Protein AF-A0A4Q1QZB5-F1 (afdb_monomer)

Solvent-accessible surface area (backbone atoms only — not comparable to full-atom values): 5054 Å² total; per-residue (Å²): 65,42,39,69,65,51,47,51,41,17,72,76,69,70,36,40,34,30,53,74,82,51,90,61,74,68,40,35,35,36,60,44,70,64,43,81,42,76,44,97,86,77,41,85,42,79,43,72,60,44,68,41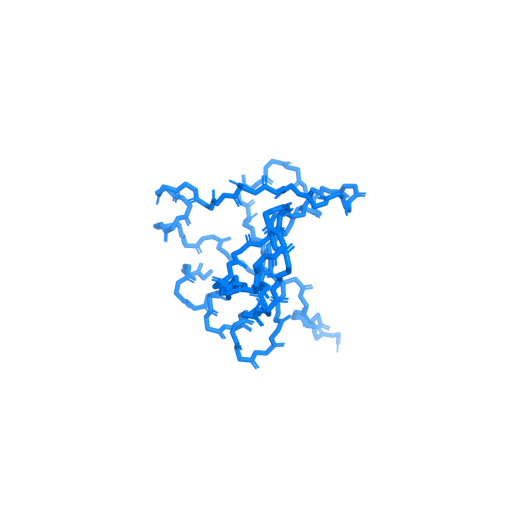,32,30,41,59,86,69,50,74,44,82,92,48,66,79,49,74,71,54,56,73,30,56,49,37,46,64,75,71,63,74,79,85,124

Foldseek 3Di:
DAPVVVVVCLVPVVFWKDFPPPPDPQKTKHKDDWDWDQDPVRDTDIDHIDIWIADNVGDTDPPDDQDPCNNGDPRMDTPPPDPPD

Mean predicted aligned error: 4.78 Å

Nearest PDB structures (foldseek):
  8wjd-assembly1_A  TM=8.247E-01  e=8.426E-06  Sphingobacterium thalpophilum
  8kbj-assembly1_A  TM=8.493E-01  e=1.548E-05  metagenome
  8wje-assembly1_A  TM=8.409E-01  e=5.904E-05  Bacillus phage SPO1
  8wjc-assembly1_A  TM=8.237E-01  e=6.668E-05  metagenome
  1muh-assembly1_A-2  TM=4.378E-01  e=7.818E-01  Escherichia coli

Secondary structure (DSSP, 8-state):
--HHHHHHHHHHH---EEETT-SSTT-EEEEEPPEEE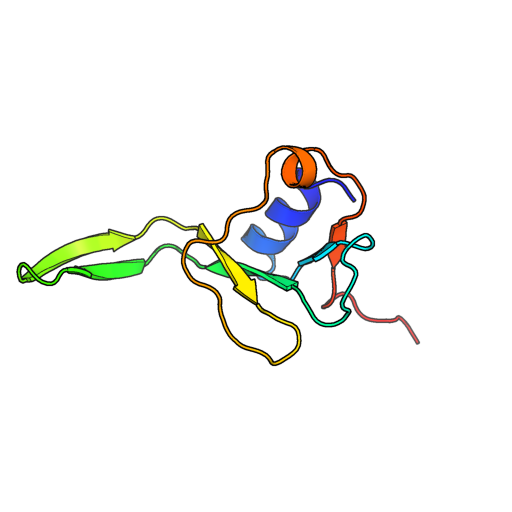E-TTS-EEEE--EEEEE-TTS-EETT----HHHHT-S-EEESSS----

Radius of gyration: 14.44 Å; Cα contacts (8 Å, |Δi|>4): 140; chains: 1; bounding box: 33×34×40 Å

Structure (mmCIF, N/CA/C/O backbone):
data_AF-A0A4Q1QZB5-F1
#
_entry.id   AF-A0A4Q1QZB5-F1
#
loop_
_atom_site.group_PDB
_atom_site.id
_atom_site.type_symbol
_atom_site.label_atom_id
_atom_site.label_alt_id
_atom_site.label_comp_id
_atom_site.label_asym_id
_atom_site.label_entity_id
_atom_site.label_seq_id
_atom_site.pdbx_PDB_ins_code
_atom_site.Cartn_x
_atom_site.Cartn_y
_atom_site.Cartn_z
_atom_site.occupancy
_atom_site.B_iso_or_equiv
_atom_site.auth_seq_id
_atom_site.auth_comp_id
_atom_site.auth_asym_id
_atom_site.auth_atom_id
_atom_site.pdbx_PDB_model_num
ATOM 1 N N . MET A 1 1 ? 2.915 0.289 -13.760 1.00 95.56 1 MET A N 1
ATOM 2 C CA . MET A 1 1 ? 1.621 0.967 -13.961 1.00 95.56 1 MET A CA 1
ATOM 3 C C . MET A 1 1 ? 1.622 2.252 -13.148 1.00 95.56 1 MET A C 1
ATOM 5 O O . MET A 1 1 ? 2.439 2.373 -12.240 1.00 95.56 1 MET A O 1
ATOM 9 N N . ASN A 1 2 ? 0.759 3.214 -13.479 1.00 96.69 2 ASN A N 1
ATOM 10 C CA . ASN A 1 2 ? 0.622 4.439 -12.687 1.00 96.69 2 ASN A CA 1
ATOM 11 C C . ASN A 1 2 ? -0.159 4.188 -11.385 1.00 96.69 2 ASN A C 1
ATOM 13 O O . ASN A 1 2 ? -0.765 3.129 -11.203 1.00 96.69 2 ASN A O 1
ATOM 17 N N . PHE A 1 3 ? -0.132 5.165 -10.479 1.00 95.25 3 PHE A N 1
ATOM 18 C CA . PHE A 1 3 ? -0.797 5.049 -9.183 1.00 95.25 3 PHE A CA 1
ATOM 19 C C . PHE A 1 3 ? -2.322 4.905 -9.293 1.00 95.25 3 PHE A C 1
ATOM 21 O O . PHE A 1 3 ? -2.901 4.132 -8.539 1.00 95.25 3 PHE A O 1
ATOM 28 N N . SER A 1 4 ? -2.981 5.586 -10.236 1.00 95.38 4 SER A N 1
ATOM 29 C CA . SER A 1 4 ? -4.437 5.480 -10.410 1.00 95.38 4 SER A CA 1
ATOM 30 C C . SER A 1 4 ? -4.871 4.055 -10.757 1.00 95.38 4 SER A C 1
ATOM 32 O O . SER A 1 4 ? -5.773 3.528 -10.120 1.00 95.38 4 SER A O 1
ATOM 34 N N . ALA A 1 5 ? -4.187 3.392 -11.694 1.00 96.25 5 ALA A N 1
ATOM 35 C CA . ALA A 1 5 ? -4.463 1.994 -12.026 1.00 96.25 5 ALA A CA 1
ATOM 36 C C . ALA A 1 5 ? -4.208 1.057 -10.833 1.00 96.25 5 ALA A C 1
ATOM 38 O O . ALA A 1 5 ? -4.996 0.151 -10.573 1.00 96.25 5 ALA A O 1
ATOM 39 N N . ALA A 1 6 ? -3.134 1.306 -10.077 1.00 95.88 6 ALA A N 1
ATOM 40 C CA . ALA A 1 6 ? -2.851 0.562 -8.855 1.00 95.88 6 ALA A CA 1
ATOM 41 C C . ALA A 1 6 ? -3.967 0.751 -7.808 1.00 95.88 6 ALA A C 1
ATOM 43 O O . ALA A 1 6 ? -4.379 -0.215 -7.172 1.00 95.88 6 ALA A O 1
ATOM 44 N N . LEU A 1 7 ? -4.481 1.975 -7.647 1.00 94.88 7 LEU A N 1
ATOM 45 C CA . LEU A 1 7 ? -5.558 2.294 -6.710 1.00 94.88 7 LEU A CA 1
ATOM 46 C C . LEU A 1 7 ? -6.878 1.621 -7.084 1.00 94.88 7 LEU A C 1
ATOM 48 O O . LEU A 1 7 ? -7.547 1.101 -6.196 1.00 94.88 7 LEU A O 1
ATOM 52 N N . GLU A 1 8 ? -7.227 1.575 -8.367 1.00 95.50 8 GLU A N 1
ATOM 53 C CA . GLU A 1 8 ? -8.423 0.865 -8.834 1.00 95.50 8 GLU A CA 1
ATOM 54 C C . GLU A 1 8 ? -8.353 -0.634 -8.506 1.00 95.50 8 GLU A C 1
ATOM 56 O O . GLU A 1 8 ? -9.300 -1.189 -7.949 1.00 95.50 8 GLU A O 1
ATOM 61 N N . LEU A 1 9 ? -7.203 -1.278 -8.739 1.00 95.31 9 LEU A N 1
ATOM 62 C CA . LEU A 1 9 ? -6.989 -2.684 -8.371 1.00 95.31 9 LEU A CA 1
ATOM 63 C C . LEU A 1 9 ? -7.042 -2.906 -6.851 1.00 95.31 9 LEU A C 1
ATOM 65 O O . LEU A 1 9 ? -7.602 -3.897 -6.384 1.00 95.31 9 LEU A O 1
ATOM 69 N N . MET A 1 10 ? -6.491 -1.981 -6.059 1.00 95.31 10 MET A N 1
ATOM 70 C CA . MET A 1 10 ? -6.610 -2.040 -4.597 1.00 95.31 10 M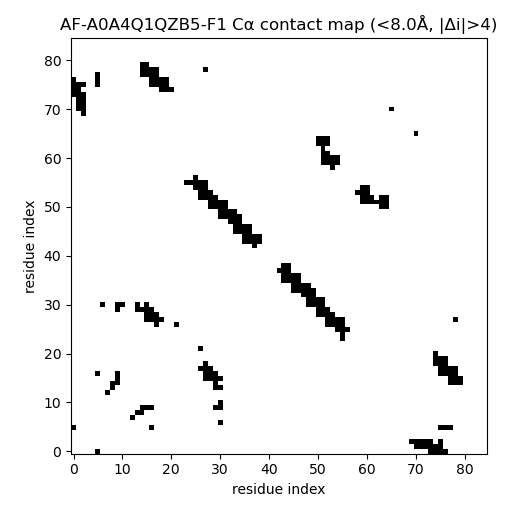ET A CA 1
ATOM 71 C C . MET A 1 10 ? -8.071 -1.911 -4.148 1.00 95.31 10 MET A C 1
ATOM 73 O O . MET A 1 10 ? -8.506 -2.633 -3.254 1.00 95.31 10 MET A O 1
ATOM 77 N N . ARG A 1 11 ? -8.831 -1.002 -4.766 1.00 94.00 11 ARG A N 1
ATOM 78 C CA . ARG A 1 11 ? -10.207 -0.680 -4.380 1.00 94.00 11 ARG A CA 1
ATOM 79 C C . ARG A 1 11 ? -11.204 -1.773 -4.746 1.00 94.00 11 ARG A C 1
ATOM 81 O O . ARG A 1 11 ? -12.091 -2.063 -3.948 1.00 94.00 11 ARG A O 1
ATOM 88 N N . HIS A 1 12 ? -11.090 -2.330 -5.945 1.00 93.31 12 HIS A N 1
ATOM 89 C CA . HIS A 1 12 ? -12.076 -3.270 -6.474 1.00 93.31 12 HIS A CA 1
ATOM 90 C C . HIS A 1 12 ? -11.732 -4.728 -6.179 1.00 93.31 12 HIS A C 1
ATOM 92 O O . HIS A 1 12 ? -12.627 -5.505 -5.852 1.00 93.31 12 HIS A O 1
ATOM 98 N N . ASP A 1 13 ? -10.445 -5.076 -6.216 1.00 92.31 13 ASP A N 1
ATOM 99 C CA . ASP A 1 13 ? -9.993 -6.466 -6.127 1.00 92.31 13 ASP A CA 1
ATOM 100 C C . ASP A 1 13 ? -9.243 -6.769 -4.817 1.00 92.31 13 ASP A C 1
ATOM 102 O O . ASP A 1 13 ? -8.785 -7.894 -4.613 1.00 92.31 13 ASP A O 1
ATOM 106 N N . GLY A 1 14 ? -9.071 -5.774 -3.934 1.00 93.31 14 GLY A N 1
ATOM 107 C CA . GLY A 1 14 ? -8.332 -5.924 -2.674 1.00 93.31 14 GLY A CA 1
ATOM 108 C C . GLY A 1 14 ? -6.849 -6.254 -2.868 1.00 93.31 14 GLY A C 1
ATOM 109 O O . GLY A 1 14 ? -6.218 -6.831 -1.982 1.00 93.31 14 GLY A O 1
ATOM 110 N N . ARG A 1 15 ? -6.299 -5.938 -4.046 1.00 95.75 15 ARG A N 1
ATOM 111 C CA . ARG A 1 15 ? -4.940 -6.320 -4.446 1.00 95.75 15 ARG A CA 1
ATOM 112 C C . ARG A 1 15 ? -3.889 -5.555 -3.658 1.00 95.75 15 ARG A C 1
ATOM 114 O O . ARG A 1 15 ? -4.107 -4.420 -3.240 1.00 95.75 15 ARG A O 1
ATOM 121 N N . ARG A 1 16 ? -2.706 -6.145 -3.522 1.00 96.00 16 ARG A N 1
ATOM 122 C CA . ARG A 1 16 ? -1.529 -5.506 -2.931 1.00 96.00 16 ARG A CA 1
ATOM 123 C C . ARG A 1 16 ? -0.613 -4.977 -4.025 1.00 96.00 16 ARG A C 1
ATOM 125 O O . ARG A 1 16 ? -0.327 -5.653 -5.010 1.00 96.00 16 ARG A O 1
ATOM 132 N N . MET A 1 17 ? -0.117 -3.763 -3.828 1.00 95.75 17 MET A N 1
ATOM 133 C CA . MET A 1 17 ? 0.697 -3.055 -4.813 1.00 95.75 17 MET A CA 1
ATOM 134 C C . MET A 1 17 ? 2.083 -2.771 -4.258 1.00 95.75 17 MET A C 1
ATOM 136 O O . MET A 1 17 ? 2.241 -2.416 -3.093 1.00 95.75 17 MET A O 1
ATOM 140 N N . ALA A 1 18 ? 3.101 -2.854 -5.097 1.00 95.38 18 ALA A N 1
ATOM 141 C CA . ALA A 1 18 ? 4.457 -2.451 -4.754 1.00 95.38 18 ALA A CA 1
ATOM 142 C C . ALA A 1 18 ? 5.037 -1.536 -5.834 1.00 95.38 18 ALA A C 1
ATOM 144 O O . ALA A 1 18 ? 4.463 -1.377 -6.911 1.00 95.38 18 ALA A O 1
ATOM 145 N N . ARG A 1 19 ? 6.183 -0.914 -5.546 1.00 94.50 19 ARG A N 1
ATOM 146 C CA . ARG A 1 19 ? 6.934 -0.107 -6.518 1.00 94.50 19 ARG A CA 1
ATOM 147 C C . ARG A 1 19 ? 8.252 -0.775 -6.869 1.00 94.50 19 ARG A C 1
ATOM 149 O O . ARG A 1 19 ? 8.960 -1.243 -5.979 1.00 94.50 19 ARG A O 1
ATOM 156 N N . ARG A 1 20 ? 8.602 -0.801 -8.157 1.00 93.19 20 ARG A N 1
ATOM 157 C CA . ARG A 1 20 ? 9.858 -1.413 -8.634 1.00 93.19 20 ARG A CA 1
ATOM 158 C C . ARG A 1 20 ? 11.102 -0.667 -8.149 1.00 93.19 20 ARG A C 1
ATOM 160 O O . ARG A 1 20 ? 12.147 -1.279 -7.986 1.00 93.19 20 ARG A O 1
ATOM 167 N N . SER A 1 21 ? 10.990 0.637 -7.899 1.00 91.12 21 SER A N 1
ATOM 168 C CA . SER A 1 21 ? 12.081 1.483 -7.393 1.00 91.12 21 SER A CA 1
ATOM 169 C C . SER A 1 21 ? 12.343 1.348 -5.890 1.00 91.12 21 SER A C 1
ATOM 171 O O . SER A 1 21 ? 13.292 1.947 -5.380 1.00 91.12 21 SER A O 1
ATOM 173 N N . TRP A 1 22 ? 11.529 0.597 -5.141 1.00 91.06 22 TRP A N 1
ATOM 174 C CA . TRP A 1 22 ? 11.801 0.387 -3.722 1.00 91.06 22 TRP A CA 1
ATOM 175 C C . TRP A 1 22 ? 13.039 -0.484 -3.525 1.00 91.06 22 TRP A C 1
ATOM 177 O O . TRP A 1 22 ? 13.067 -1.647 -3.905 1.00 91.06 22 TRP A O 1
ATOM 187 N N . ILE A 1 23 ? 14.038 0.085 -2.843 1.00 86.06 23 ILE A N 1
ATOM 188 C CA . ILE A 1 23 ? 15.355 -0.532 -2.610 1.00 86.06 23 ILE A CA 1
ATOM 189 C C . ILE A 1 23 ? 15.250 -1.913 -1.950 1.00 86.06 23 ILE A C 1
ATOM 191 O O . ILE A 1 23 ? 16.056 -2.794 -2.225 1.00 86.06 23 ILE A O 1
ATOM 195 N N . GLN A 1 24 ? 14.274 -2.102 -1.059 1.00 86.94 24 GLN A N 1
ATOM 196 C CA . GLN A 1 24 ? 14.093 -3.359 -0.340 1.00 86.94 24 GLN A CA 1
ATOM 197 C C . GLN A 1 24 ? 12.860 -4.096 -0.886 1.00 86.94 24 GLN A C 1
ATOM 199 O O . GLN A 1 24 ? 11.745 -3.599 -0.692 1.00 86.94 24 GLN A O 1
ATOM 204 N N . PRO A 1 25 ? 13.040 -5.268 -1.520 1.00 87.56 25 PRO A N 1
ATOM 205 C CA . PRO A 1 25 ? 11.939 -6.128 -1.943 1.00 87.56 25 PRO A CA 1
ATOM 206 C C . PRO A 1 25 ? 11.064 -6.580 -0.766 1.00 87.56 25 PRO A C 1
ATOM 208 O O . PRO A 1 25 ? 11.509 -6.593 0.381 1.00 87.56 25 PRO A O 1
ATOM 211 N N . G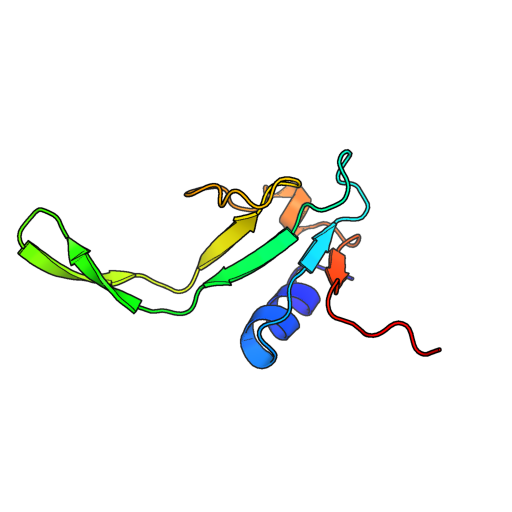LY A 1 26 ? 9.817 -6.960 -1.050 1.00 90.88 26 GLY A N 1
ATOM 212 C CA . GLY A 1 26 ? 8.856 -7.442 -0.045 1.00 90.88 26 GLY A CA 1
ATOM 213 C C . GLY A 1 26 ? 8.032 -6.347 0.640 1.00 90.88 26 GLY A C 1
ATOM 214 O O . GLY A 1 26 ? 7.135 -6.655 1.417 1.00 90.88 26 GLY A O 1
ATOM 215 N N . LYS A 1 27 ? 8.301 -5.071 0.345 1.00 94.69 27 LYS A N 1
ATOM 216 C CA . LYS A 1 27 ? 7.429 -3.952 0.725 1.00 94.69 27 LYS A CA 1
ATOM 217 C C . LYS A 1 27 ? 6.204 -3.913 -0.185 1.00 94.69 27 LYS A C 1
ATOM 219 O O . LYS A 1 27 ? 6.344 -4.123 -1.389 1.00 94.69 27 LYS A O 1
ATOM 224 N N . TYR A 1 28 ? 5.042 -3.583 0.365 1.00 95.31 28 TYR A N 1
ATOM 225 C CA . TYR A 1 28 ? 3.807 -3.383 -0.398 1.00 95.31 28 TYR A CA 1
ATOM 226 C C . TYR A 1 28 ? 2.869 -2.405 0.307 1.00 95.31 28 TYR A C 1
ATOM 228 O O . TYR A 1 28 ? 3.043 -2.085 1.482 1.00 95.31 28 TYR A O 1
ATOM 236 N N . VAL A 1 29 ? 1.873 -1.924 -0.422 1.00 95.31 29 VAL A N 1
ATOM 237 C CA . VAL A 1 29 ? 0.725 -1.196 0.107 1.00 95.31 29 VAL A CA 1
ATOM 238 C C . VAL A 1 29 ? -0.559 -1.937 -0.223 1.00 95.31 29 VAL A C 1
ATOM 240 O O . VAL A 1 29 ? -0.630 -2.671 -1.210 1.00 95.31 29 VAL A O 1
ATOM 243 N N . TYR A 1 30 ? -1.571 -1.725 0.602 1.00 95.19 30 TYR A N 1
ATOM 244 C CA . TYR A 1 30 ? -2.949 -2.113 0.325 1.00 95.19 30 TYR A CA 1
ATOM 245 C C . TYR A 1 30 ? -3.888 -1.005 0.794 1.00 95.19 30 TYR A C 1
ATOM 247 O O . TYR A 1 30 ? -3.497 -0.147 1.595 1.00 95.19 30 TYR A O 1
ATOM 255 N N . LEU A 1 31 ? -5.116 -1.023 0.284 1.00 94.69 31 LEU A N 1
ATOM 256 C CA . LEU A 1 31 ? -6.173 -0.130 0.733 1.00 94.69 31 LEU A CA 1
ATOM 257 C C . LEU A 1 31 ? -6.905 -0.770 1.915 1.00 94.69 31 LEU A C 1
ATOM 259 O O . LEU A 1 31 ? -7.518 -1.824 1.771 1.00 94.69 31 LEU A O 1
ATOM 263 N N . GLU A 1 32 ? -6.825 -0.136 3.079 1.00 93.31 32 GLU A N 1
ATOM 264 C CA . GLU A 1 32 ? -7.690 -0.451 4.212 1.00 93.31 32 GLU A CA 1
ATOM 265 C C . GLU A 1 32 ? -9.080 0.139 3.936 1.00 93.31 32 GLU A C 1
ATOM 267 O O . GLU A 1 32 ? -9.161 1.331 3.606 1.00 93.31 32 GLU A O 1
ATOM 272 N N . PRO A 1 33 ? -10.163 -0.652 4.039 1.00 91.94 33 PRO A N 1
ATOM 273 C CA . PRO A 1 33 ? -11.513 -0.142 3.860 1.00 91.94 33 PRO A CA 1
ATOM 274 C C . PRO A 1 33 ? -11.908 0.821 4.983 1.00 91.94 33 PRO A C 1
ATOM 276 O O . PRO A 1 33 ? -11.287 0.885 6.045 1.00 91.94 33 PRO A O 1
ATOM 279 N N . GLU A 1 34 ? -12.982 1.564 4.735 1.00 93.38 34 GLU A N 1
ATOM 280 C CA . GLU A 1 34 ? -13.622 2.377 5.761 1.00 93.38 34 GLU A CA 1
ATOM 281 C C . GLU A 1 34 ? -14.082 1.498 6.934 1.00 93.38 34 GLU A C 1
ATOM 283 O O . GLU A 1 34 ? -14.624 0.406 6.734 1.00 93.38 34 GLU A O 1
ATOM 288 N N . ALA A 1 35 ? -13.873 1.975 8.160 1.00 92.06 35 ALA A N 1
ATOM 289 C CA . ALA A 1 35 ? -14.282 1.263 9.365 1.00 92.06 35 ALA A CA 1
ATOM 290 C C . ALA A 1 35 ? -14.747 2.227 10.458 1.00 92.06 35 ALA A C 1
ATOM 292 O O . ALA A 1 35 ? -14.167 3.294 10.659 1.00 92.06 35 ALA A O 1
ATOM 293 N N . SER A 1 36 ? -15.762 1.828 11.224 1.00 92.81 36 SER A N 1
ATOM 294 C CA . SER A 1 36 ? -16.123 2.523 12.460 1.00 92.81 36 SER A CA 1
ATOM 295 C C . SER A 1 36 ? -15.102 2.206 13.551 1.00 92.81 36 SER A C 1
ATOM 297 O O . SER A 1 36 ? -14.755 1.045 13.773 1.00 92.81 36 SER A O 1
ATOM 299 N N . CYS A 1 37 ? -14.623 3.232 14.247 1.00 89.25 37 CYS A N 1
ATOM 300 C CA . CYS A 1 37 ? -13.702 3.089 15.361 1.00 89.25 37 CYS A CA 1
ATOM 301 C C . CYS A 1 37 ? -14.167 3.897 16.571 1.00 89.25 37 CYS A C 1
ATOM 303 O O . CYS A 1 37 ? -14.680 5.011 16.453 1.00 89.25 37 CYS A O 1
ATOM 305 N N . LEU A 1 38 ? -13.949 3.323 17.751 1.00 93.50 38 LEU A N 1
ATOM 306 C CA . LEU A 1 38 ? -14.146 4.015 19.012 1.00 93.50 38 LEU A CA 1
ATOM 307 C C . LEU A 1 38 ? -12.878 4.808 19.324 1.00 93.50 38 LEU A C 1
ATOM 309 O O . LEU A 1 38 ? -11.800 4.233 19.507 1.00 93.50 38 LEU A O 1
ATOM 313 N N . THR A 1 39 ? -12.985 6.131 19.367 1.00 88.12 39 THR A N 1
ATOM 314 C CA . THR A 1 39 ? -11.860 6.984 19.751 1.00 88.12 39 THR A CA 1
ATOM 315 C C . THR A 1 39 ? -11.663 6.991 21.276 1.00 88.12 39 THR A C 1
ATOM 317 O O . THR A 1 39 ? -12.586 6.652 22.016 1.00 88.12 39 THR A O 1
ATOM 320 N N . PRO A 1 40 ? -10.478 7.377 21.796 1.00 92.25 40 PRO A N 1
ATOM 321 C CA . PRO A 1 40 ? -10.205 7.371 23.242 1.00 92.25 40 PRO A CA 1
ATOM 322 C C . PRO A 1 40 ? -11.141 8.249 24.092 1.00 92.25 40 PRO A C 1
ATOM 324 O O . PRO A 1 40 ? -11.231 8.059 25.299 1.00 92.25 40 PRO A O 1
ATOM 327 N N . ASP A 1 41 ? -11.843 9.201 23.472 1.00 94.44 41 ASP A N 1
ATOM 328 C CA . ASP A 1 41 ? -12.913 10.006 24.080 1.00 94.44 41 ASP A CA 1
ATOM 329 C C . ASP A 1 41 ? -14.273 9.274 24.119 1.00 94.44 41 ASP A C 1
ATOM 331 O O . ASP A 1 41 ? -15.295 9.892 24.421 1.00 94.44 41 ASP A O 1
ATOM 335 N N . ASN A 1 42 ? -14.286 7.969 23.829 1.00 92.75 42 ASN A N 1
ATOM 336 C CA . ASN A 1 42 ? -15.450 7.087 23.810 1.00 92.75 42 ASN A CA 1
ATOM 337 C C . ASN A 1 42 ? -16.542 7.540 22.826 1.00 92.75 42 ASN A C 1
ATOM 339 O O . ASN A 1 42 ? -17.737 7.451 23.115 1.00 92.75 42 ASN A O 1
ATOM 343 N N . ARG A 1 43 ? -16.122 8.066 21.670 1.00 94.94 43 ARG A N 1
ATOM 344 C CA . ARG A 1 43 ? -17.008 8.454 20.569 1.00 94.94 43 ARG A CA 1
ATOM 345 C C . ARG A 1 43 ? -16.795 7.545 19.372 1.00 94.94 43 ARG A C 1
ATOM 347 O O . ARG A 1 43 ? -15.657 7.243 19.023 1.00 94.94 43 ARG A O 1
ATOM 354 N N . ASP A 1 44 ? -17.886 7.173 18.721 1.00 95.12 44 ASP A N 1
ATOM 355 C CA . ASP A 1 44 ? -17.817 6.490 17.438 1.00 95.12 44 ASP A CA 1
ATOM 356 C C . ASP A 1 44 ? -17.444 7.487 16.345 1.00 95.12 44 ASP A C 1
ATOM 358 O O . ASP A 1 44 ? -18.049 8.557 16.210 1.00 95.12 44 ASP A O 1
ATOM 362 N N . ARG A 1 45 ? -16.425 7.137 15.565 1.00 93.06 45 ARG A N 1
ATOM 363 C CA . ARG A 1 45 ? -16.018 7.883 14.378 1.00 93.06 45 ARG A CA 1
ATOM 364 C C . ARG A 1 45 ? -15.808 6.938 13.213 1.00 93.06 45 ARG A C 1
ATOM 366 O O . ARG A 1 45 ? -15.470 5.772 13.388 1.00 93.06 45 ARG A O 1
ATOM 373 N N . THR A 1 46 ? -15.973 7.473 12.016 1.00 93.38 46 THR A N 1
ATOM 374 C CA . THR A 1 46 ? -15.615 6.776 10.788 1.00 93.38 46 THR A CA 1
ATOM 375 C C . THR A 1 46 ? -14.151 7.042 10.476 1.00 93.38 46 THR A C 1
ATOM 377 O O . THR A 1 46 ? -13.720 8.195 10.395 1.00 93.38 46 THR A O 1
ATOM 380 N N . LEU A 1 47 ? -13.380 5.971 10.323 1.00 89.75 47 LEU A N 1
ATOM 381 C CA . LEU A 1 47 ? -12.055 6.016 9.735 1.00 89.75 47 LEU A CA 1
ATOM 382 C C . LEU A 1 47 ? -12.204 5.817 8.232 1.00 89.75 47 LEU A C 1
ATOM 384 O O . LEU A 1 47 ? -12.572 4.733 7.790 1.00 89.75 47 LEU A O 1
ATOM 388 N N . GLU A 1 48 ? -11.905 6.864 7.473 1.00 90.44 48 GLU A N 1
ATOM 389 C CA . GLU A 1 48 ? -11.912 6.826 6.012 1.00 90.44 48 GLU A CA 1
ATOM 390 C C . GLU A 1 48 ? -10.958 5.754 5.471 1.00 90.44 48 GLU A C 1
ATOM 392 O O . GLU A 1 48 ? -9.917 5.451 6.074 1.00 90.44 48 GLU A O 1
ATOM 397 N N . ALA A 1 49 ? -11.291 5.215 4.297 1.00 90.81 49 ALA A N 1
ATOM 398 C CA . ALA A 1 49 ? -10.414 4.293 3.591 1.00 90.81 49 AL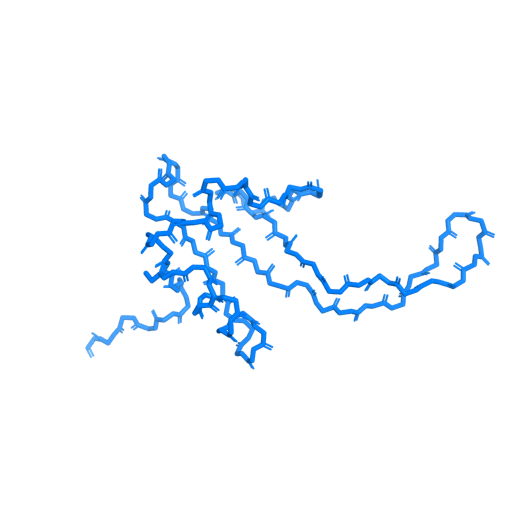A A CA 1
ATOM 399 C C . ALA A 1 49 ? -9.045 4.945 3.338 1.00 90.81 49 ALA A C 1
ATOM 401 O O . ALA A 1 49 ? -8.947 6.094 2.898 1.00 90.81 49 ALA A O 1
ATOM 402 N N . HIS A 1 50 ? -7.970 4.219 3.624 1.00 91.00 50 HIS A N 1
ATOM 403 C CA . HIS A 1 50 ? -6.617 4.768 3.570 1.00 91.00 50 HIS A CA 1
ATOM 404 C C . HIS A 1 50 ? -5.594 3.697 3.220 1.00 91.00 50 HIS A C 1
ATOM 406 O O . HIS A 1 50 ? -5.801 2.503 3.422 1.00 91.00 50 HIS A O 1
ATOM 412 N N . LEU A 1 51 ? -4.447 4.127 2.698 1.00 93.00 51 LEU A N 1
ATOM 413 C CA . LEU A 1 51 ? -3.370 3.199 2.389 1.00 93.00 51 LEU A CA 1
ATOM 414 C C . LEU A 1 51 ? -2.634 2.769 3.654 1.00 93.00 51 LEU A C 1
ATOM 416 O O . LEU A 1 51 ? -2.303 3.589 4.518 1.00 93.00 51 LEU A O 1
ATOM 420 N N . ARG A 1 52 ? -2.310 1.481 3.701 1.00 94.38 52 ARG A N 1
ATOM 421 C CA . ARG A 1 52 ? -1.409 0.874 4.677 1.00 94.38 52 ARG A CA 1
ATOM 422 C C . ARG A 1 52 ? -0.117 0.497 3.986 1.00 94.38 52 ARG A C 1
ATOM 424 O O . ARG A 1 52 ? -0.144 -0.155 2.94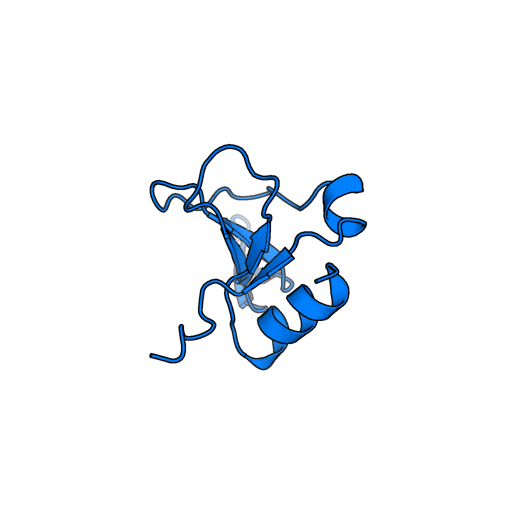8 1.00 94.38 52 ARG A O 1
ATOM 431 N N . PHE A 1 53 ? 1.009 0.877 4.578 1.00 95.12 53 PHE A N 1
ATOM 432 C CA . PHE A 1 53 ? 2.326 0.468 4.110 1.00 95.12 53 PHE A CA 1
ATOM 433 C C . PHE A 1 53 ? 2.829 -0.715 4.930 1.00 95.12 53 PHE A C 1
ATOM 435 O O . PHE A 1 53 ? 2.851 -0.654 6.159 1.00 95.12 53 PHE A O 1
ATOM 442 N N . VAL A 1 54 ? 3.256 -1.776 4.254 1.00 95.56 54 VAL A N 1
ATOM 443 C CA . VAL A 1 54 ? 3.827 -2.971 4.871 1.00 95.56 54 VAL A CA 1
ATOM 444 C C . VAL A 1 54 ? 5.303 -3.053 4.523 1.00 95.56 54 VAL A C 1
ATOM 446 O O . VAL A 1 54 ? 5.697 -3.010 3.355 1.00 95.56 54 VAL A O 1
ATOM 449 N N . THR A 1 55 ? 6.139 -3.149 5.551 1.00 94.12 55 THR A N 1
ATOM 450 C CA . THR A 1 55 ? 7.581 -3.336 5.401 1.00 94.12 55 THR A CA 1
ATOM 451 C C . THR A 1 55 ? 7.909 -4.773 5.003 1.00 94.12 55 THR A C 1
ATOM 453 O O . THR A 1 55 ? 7.109 -5.685 5.171 1.00 94.12 55 THR A O 1
ATOM 456 N N . ALA A 1 56 ? 9.131 -5.007 4.523 1.00 93.75 56 ALA A N 1
ATOM 457 C CA . ALA A 1 56 ? 9.562 -6.325 4.046 1.00 93.75 56 ALA A CA 1
ATOM 458 C C . ALA A 1 56 ? 9.501 -7.452 5.100 1.00 93.75 56 ALA A C 1
ATOM 460 O O . ALA A 1 56 ? 9.466 -8.623 4.747 1.00 93.75 56 ALA A O 1
ATOM 461 N N . ASN A 1 57 ? 9.493 -7.111 6.391 1.00 93.94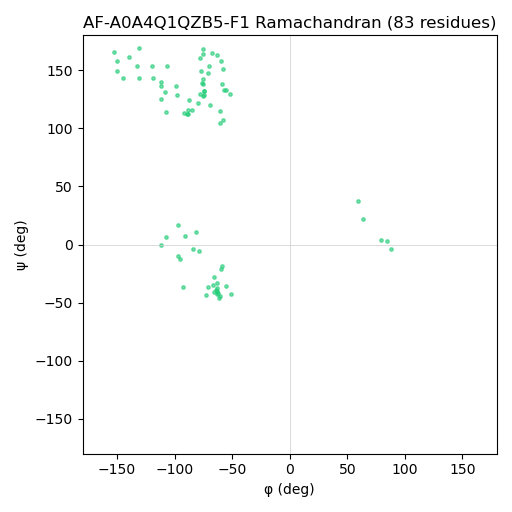 57 ASN A N 1
ATOM 462 C CA . ASN A 1 57 ? 9.326 -8.052 7.503 1.00 93.94 57 ASN A CA 1
ATOM 463 C C . ASN A 1 57 ? 7.852 -8.240 7.929 1.00 93.94 57 ASN A C 1
ATOM 465 O O . ASN A 1 57 ? 7.597 -8.844 8.966 1.00 93.94 57 ASN A O 1
ATOM 469 N N . GLY A 1 58 ? 6.893 -7.685 7.183 1.00 93.31 58 GLY A N 1
ATOM 470 C CA . GLY A 1 58 ? 5.459 -7.803 7.456 1.00 93.31 58 GLY A CA 1
ATOM 471 C C . GLY A 1 58 ? 4.894 -6.794 8.462 1.00 93.31 58 GLY A C 1
ATOM 472 O O . GLY A 1 58 ? 3.711 -6.867 8.782 1.00 93.31 58 GLY A O 1
ATOM 473 N N . THR A 1 59 ? 5.686 -5.844 8.972 1.00 95.31 59 THR A N 1
ATOM 474 C CA . THR A 1 59 ? 5.172 -4.809 9.885 1.00 95.31 59 THR A CA 1
ATOM 475 C C . THR A 1 59 ? 4.355 -3.756 9.132 1.00 95.31 59 THR A C 1
ATOM 477 O O . THR A 1 59 ? 4.798 -3.201 8.128 1.00 95.31 59 THR A O 1
ATOM 480 N N . VAL A 1 60 ? 3.170 -3.429 9.651 1.00 94.81 60 VAL A N 1
ATOM 481 C CA . VAL A 1 60 ? 2.365 -2.305 9.158 1.00 94.81 60 VAL A CA 1
ATOM 482 C C . VAL A 1 60 ? 2.908 -1.001 9.738 1.00 94.81 60 VAL A C 1
ATOM 484 O O . VAL A 1 60 ? 2.940 -0.819 10.954 1.00 94.81 60 VAL A O 1
ATOM 487 N N . GLN A 1 61 ? 3.298 -0.066 8.875 1.00 90.62 61 GLN A N 1
ATOM 488 C CA . GLN A 1 61 ? 3.637 1.296 9.275 1.00 90.62 61 GLN A CA 1
ATOM 489 C C . GLN A 1 61 ? 2.401 2.190 9.187 1.00 90.62 61 GLN A C 1
ATOM 491 O O . GLN A 1 61 ? 1.872 2.467 8.110 1.00 90.62 61 GLN A O 1
ATOM 496 N N . VAL A 1 62 ? 1.934 2.644 10.349 1.00 82.88 62 VAL A N 1
ATOM 497 C CA . VAL A 1 62 ? 0.787 3.551 10.463 1.00 82.88 62 VAL A CA 1
ATOM 498 C C . VAL A 1 62 ? 1.199 4.965 10.049 1.00 82.88 62 VAL A C 1
ATOM 500 O O . VAL A 1 62 ? 2.277 5.429 10.409 1.00 82.88 62 VAL A O 1
ATOM 503 N N . GLY A 1 63 ? 0.339 5.656 9.296 1.00 80.00 63 GLY A N 1
ATOM 504 C CA . GLY A 1 63 ? 0.552 7.056 8.908 1.00 80.00 63 GLY A CA 1
ATOM 505 C C . GLY A 1 63 ? 1.529 7.271 7.749 1.00 80.00 63 GLY A C 1
ATOM 506 O O . GLY A 1 63 ? 1.801 8.413 7.391 1.00 80.00 63 GLY A O 1
ATOM 507 N N . VAL A 1 64 ? 2.038 6.203 7.130 1.00 84.44 64 VAL A N 1
ATOM 508 C CA . VAL A 1 64 ? 2.897 6.308 5.946 1.00 84.44 64 VAL A CA 1
ATOM 509 C C . VAL A 1 64 ? 2.029 6.326 4.694 1.00 84.44 64 VAL A C 1
ATOM 511 O O . VAL A 1 64 ? 1.399 5.330 4.351 1.00 84.44 64 VAL A O 1
ATOM 514 N N . GLN A 1 65 ? 2.019 7.467 4.009 1.00 84.44 65 GLN A N 1
ATOM 515 C CA . GLN A 1 65 ? 1.378 7.635 2.707 1.00 84.44 65 GLN A CA 1
ATOM 516 C C . GLN A 1 65 ? 2.437 7.732 1.603 1.00 84.44 65 GLN A C 1
ATOM 518 O O . GLN A 1 65 ? 3.565 8.167 1.870 1.00 84.44 65 GLN A O 1
ATOM 523 N N . PRO A 1 66 ? 2.112 7.351 0.354 1.00 85.06 66 PRO A N 1
ATOM 524 C CA . PRO A 1 66 ? 2.996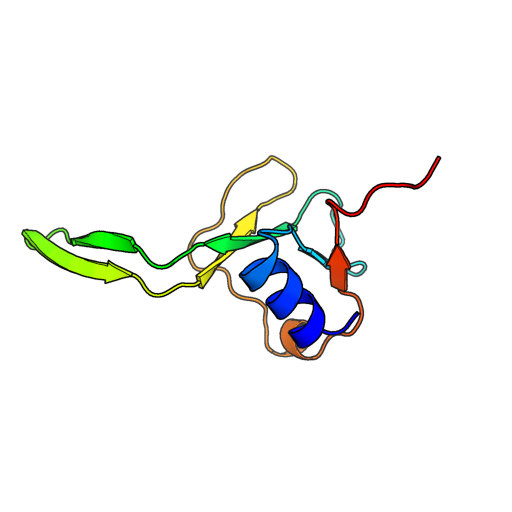 7.603 -0.772 1.00 85.06 66 PRO A CA 1
ATOM 525 C C . PRO A 1 66 ? 3.334 9.095 -0.861 1.00 85.06 66 PRO A C 1
ATOM 527 O O . PRO A 1 66 ? 2.456 9.953 -0.792 1.00 85.06 66 PRO A O 1
ATOM 530 N N . SER A 1 67 ? 4.618 9.413 -1.027 1.00 88.25 67 SER A N 1
ATOM 531 C CA . SER A 1 67 ? 5.039 10.789 -1.291 1.00 88.25 67 SER A CA 1
ATOM 532 C C . SER A 1 67 ? 4.472 11.280 -2.625 1.00 88.25 67 SER A C 1
ATOM 534 O O . SER A 1 67 ? 4.106 10.475 -3.482 1.00 88.25 67 SER A O 1
ATOM 536 N N . HIS A 1 68 ? 4.475 12.595 -2.854 1.00 90.00 68 HIS A N 1
ATOM 537 C CA . HIS A 1 68 ? 4.056 13.173 -4.137 1.00 90.00 68 HIS A CA 1
ATOM 538 C C . HIS A 1 68 ? 4.766 12.518 -5.339 1.00 90.00 68 HIS A C 1
ATOM 540 O O . HIS A 1 68 ? 4.125 12.145 -6.317 1.00 90.00 68 HIS A O 1
ATOM 546 N N . ALA A 1 69 ? 6.075 12.269 -5.223 1.00 90.00 69 ALA A N 1
ATOM 547 C CA . ALA A 1 69 ? 6.839 11.547 -6.239 1.00 90.00 69 ALA A CA 1
ATOM 548 C C . ALA A 1 69 ? 6.364 10.095 -6.436 1.00 90.00 69 ALA A C 1
ATOM 550 O O . ALA A 1 69 ? 6.423 9.580 -7.544 1.00 90.00 69 ALA A O 1
ATOM 551 N N . GLY A 1 70 ? 5.891 9.426 -5.380 1.00 89.81 70 GLY A N 1
ATOM 552 C CA . GLY A 1 70 ? 5.296 8.092 -5.477 1.00 89.81 70 GLY A CA 1
ATOM 553 C C . GLY A 1 70 ? 3.929 8.086 -6.161 1.00 89.81 70 GLY A C 1
ATOM 554 O O . GLY A 1 70 ? 3.646 7.163 -6.921 1.00 89.81 70 GLY A O 1
ATOM 555 N N . LEU A 1 71 ? 3.113 9.119 -5.941 1.00 91.88 71 LEU A N 1
ATOM 556 C CA . LEU A 1 71 ? 1.811 9.278 -6.601 1.00 91.88 71 LEU A CA 1
ATOM 557 C C . LEU A 1 71 ? 1.954 9.520 -8.111 1.00 91.88 71 LEU A C 1
ATOM 559 O O . LEU A 1 71 ? 1.143 9.027 -8.887 1.00 91.88 71 LEU A O 1
ATOM 563 N N . LEU A 1 72 ? 3.002 10.235 -8.529 1.00 94.19 72 LEU A N 1
ATOM 564 C CA . LEU A 1 72 ? 3.312 10.480 -9.943 1.00 94.19 72 LEU A CA 1
ATOM 565 C C . LEU A 1 72 ? 4.103 9.347 -10.610 1.00 94.19 72 LEU A C 1
ATOM 567 O O . LEU A 1 72 ? 4.391 9.415 -11.801 1.00 94.19 72 LEU A O 1
ATOM 571 N N . ALA A 1 73 ? 4.498 8.324 -9.857 1.00 94.56 73 ALA A N 1
ATOM 572 C CA . ALA A 1 73 ? 5.336 7.269 -10.394 1.00 94.56 73 ALA A CA 1
ATOM 573 C C . ALA A 1 73 ? 4.552 6.283 -11.272 1.00 94.56 73 ALA A C 1
ATOM 575 O O . ALA A 1 73 ? 3.387 5.973 -11.022 1.00 94.56 73 ALA A O 1
ATOM 576 N N . GLU A 1 74 ? 5.241 5.716 -12.260 1.00 96.12 74 GLU A N 1
ATOM 577 C CA . GLU A 1 74 ? 4.690 4.733 -13.207 1.00 96.12 74 GLU A CA 1
ATOM 578 C C . GLU A 1 74 ? 5.200 3.302 -12.961 1.00 96.12 74 GLU A C 1
ATOM 580 O O . GLU A 1 74 ? 4.928 2.359 -13.717 1.00 96.12 74 GLU A O 1
ATOM 585 N N . ASP A 1 75 ? 5.941 3.120 -11.871 1.00 95.69 75 ASP A N 1
ATOM 586 C CA . ASP A 1 75 ? 6.644 1.890 -11.529 1.00 95.69 75 ASP A CA 1
ATOM 587 C C . ASP A 1 75 ? 5.875 0.991 -10.551 1.00 95.69 75 ASP A C 1
ATOM 589 O O . ASP A 1 75 ? 6.465 0.082 -9.964 1.00 95.69 75 ASP A O 1
ATOM 593 N N . TRP A 1 76 ? 4.568 1.212 -10.391 1.00 96.31 76 TRP A N 1
ATOM 594 C CA . TRP A 1 76 ? 3.712 0.351 -9.580 1.00 96.31 76 TRP A CA 1
ATOM 595 C C . TRP A 1 76 ? 3.491 -1.007 -10.251 1.00 96.31 76 TRP A C 1
ATOM 597 O O . TRP A 1 76 ? 3.451 -1.107 -11.484 1.00 96.31 76 TRP A O 1
ATOM 607 N N . TYR A 1 77 ? 3.338 -2.058 -9.454 1.00 95.44 77 TYR A N 1
ATOM 608 C CA . TYR A 1 77 ? 3.001 -3.398 -9.923 1.00 95.44 77 TYR A CA 1
ATOM 609 C C . TYR A 1 77 ? 2.194 -4.163 -8.868 1.00 95.44 77 TYR A C 1
ATOM 611 O O . TYR A 1 77 ? 2.355 -3.930 -7.670 1.00 95.44 77 TYR A O 1
ATOM 619 N N . ASP A 1 78 ? 1.323 -5.049 -9.342 1.00 95.62 78 ASP A N 1
ATOM 620 C CA . ASP A 1 78 ? 0.531 -5.963 -8.522 1.00 95.62 78 ASP A CA 1
ATOM 621 C C . ASP A 1 78 ? 1.420 -7.129 -8.070 1.00 95.62 78 ASP A C 1
ATOM 623 O O . ASP A 1 78 ? 2.113 -7.726 -8.898 1.00 95.62 78 ASP A O 1
ATOM 627 N N . ILE A 1 79 ? 1.425 -7.428 -6.770 1.00 94.38 79 ILE A N 1
ATOM 628 C CA . ILE A 1 79 ? 2.181 -8.560 -6.208 1.00 94.38 79 ILE A CA 1
ATOM 629 C C . ILE A 1 79 ? 1.330 -9.827 -6.053 1.00 94.38 79 ILE A C 1
ATOM 631 O O . ILE A 1 79 ? 1.872 -10.898 -5.796 1.00 94.38 79 ILE A O 1
ATOM 635 N N . ASP A 1 80 ? 0.009 -9.702 -6.192 1.00 91.12 80 ASP A N 1
ATOM 636 C CA . ASP A 1 80 ? -0.959 -10.802 -6.135 1.00 91.12 80 ASP A CA 1
ATOM 637 C C . ASP A 1 80 ? -1.342 -11.308 -7.531 1.00 91.12 80 ASP A C 1
ATOM 639 O O . ASP A 1 80 ? -2.034 -12.323 -7.676 1.00 91.12 80 ASP A O 1
ATOM 643 N N . GLY A 1 81 ? -0.924 -10.586 -8.569 1.00 79.06 81 GLY A N 1
ATOM 644 C CA . GLY A 1 81 ? -1.030 -11.004 -9.956 1.00 79.06 81 GLY A CA 1
ATOM 645 C C . GLY A 1 81 ? -0.246 -12.297 -10.154 1.00 79.06 81 GLY A C 1
ATOM 646 O O . GLY A 1 81 ? 0.968 -12.330 -9.975 1.00 79.06 81 GLY A O 1
ATOM 647 N N . ARG A 1 82 ? -0.960 -13.377 -10.485 1.00 55.25 82 ARG A N 1
ATOM 648 C CA . ARG A 1 82 ? -0.381 -14.695 -10.759 1.00 55.25 82 ARG A CA 1
ATOM 649 C C . ARG A 1 82 ? 0.735 -14.572 -11.800 1.00 55.25 82 ARG A C 1
ATOM 651 O O . ARG A 1 82 ? 0.504 -14.043 -12.883 1.00 55.25 82 ARG A O 1
ATOM 658 N N . GLU A 1 83 ? 1.898 -15.148 -11.500 1.00 47.25 83 GLU A N 1
ATOM 659 C CA . GLU A 1 83 ? 2.743 -15.727 -12.542 1.00 47.25 83 GLU A CA 1
ATOM 660 C C . GLU A 1 83 ? 1.888 -16.780 -13.258 1.00 47.25 83 GLU A C 1
ATOM 662 O O . GLU A 1 83 ? 1.559 -17.821 -12.681 1.00 47.25 83 GLU A O 1
ATOM 667 N N . GLU A 1 84 ? 1.456 -16.490 -14.483 1.00 37.25 84 GLU A N 1
ATOM 668 C CA . GLU A 1 84 ? 1.019 -17.540 -15.397 1.00 37.25 84 GLU A CA 1
A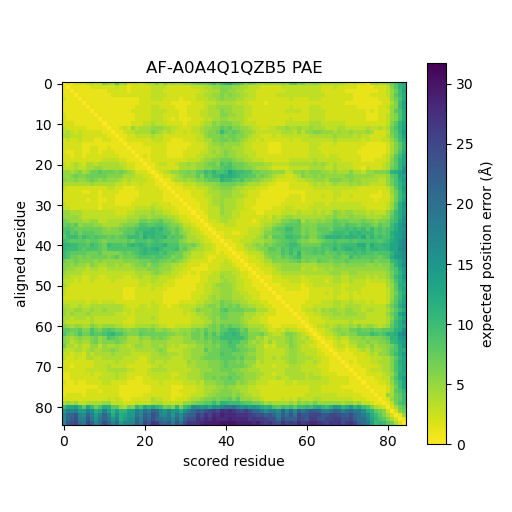TOM 669 C C . GLU A 1 84 ? 2.232 -18.456 -15.621 1.00 37.25 84 GLU A C 1
ATOM 671 O O . GLU A 1 84 ? 3.209 -18.065 -16.260 1.00 37.25 84 GLU A O 1
ATOM 676 N N . ARG A 1 85 ? 2.209 -19.633 -14.988 1.00 35.56 85 ARG A N 1
ATOM 677 C CA . ARG A 1 85 ? 3.068 -20.762 -15.353 1.00 35.56 85 ARG A CA 1
ATOM 678 C C . ARG A 1 85 ? 2.506 -21.470 -16.571 1.00 35.56 85 ARG A C 1
ATOM 680 O O . ARG A 1 85 ? 1.263 -21.612 -16.622 1.00 35.56 85 ARG A O 1
#

pLDDT: mean 90.22, std 11.07, range [35.56, 96.69]

Sequence (85 aa):
MNFSAALELMRHDGRRMARRSWIQPGKYVYLEPEASCLTPDNRDRTLEAHLRFVTANGTVQVGVQPSHAGLLAEDWYDIDGREER